Protein AF-A0A257W910-F1 (afdb_monomer)

Solvent-accessible surface area (backbone atoms only — not comparable to full-atom values): 4822 Å² total; per-residue (Å²): 136,59,70,67,59,30,52,51,51,26,53,55,49,56,51,49,69,71,69,44,62,91,91,51,54,72,53,57,46,51,56,73,69,48,54,90,92,53,53,76,51,72,76,48,67,98,57,88,64,62,67,56,42,53,74,29,64,54,51,72,66,41,54,51,52,55,57,54,56,60,54,74,75,75,84,86,125

pLDDT: mean 90.63, std 14.28, range [35.62, 98.25]

Mean predicted aligned error: 4.64 Å

Secondary structure (DSSP, 8-state):
--HHHHHHHHHHHHHHHHHS-TTS-HHHHHHHH--TT--GGGGS-SS--HHHHHHTT--HHHHHHHHHHTSPP----

Sequence (77 aa):
IHKDEIEHVAFGYRWLQRLKPAETSDWDAYCQSLHWPLRPEKSVGDSFHIAPREAAGLSPEFIQRLKDSQTPADVDE

Radius of gyration: 13.04 Å; Cα contacts (8 Å, |Δi|>4): 46; chains: 1; bounding box: 34×29×29 Å

Structure (mmCIF, N/CA/C/O backbone):
data_AF-A0A257W910-F1
#
_entry.id   AF-A0A257W910-F1
#
loop_
_atom_site.group_PDB
_atom_site.id
_atom_site.type_symbol
_atom_site.label_atom_id
_atom_site.label_alt_id
_atom_site.label_comp_id
_atom_site.label_asym_id
_atom_site.label_entity_id
_atom_site.label_seq_id
_atom_site.pdbx_PDB_ins_code
_atom_site.Cartn_x
_atom_site.Cartn_y
_atom_site.Cartn_z
_atom_site.occupancy
_atom_site.B_iso_or_equiv
_atom_site.auth_seq_id
_atom_site.auth_comp_id
_atom_site.auth_asym_id
_atom_site.auth_atom_id
_atom_site.pdbx_PDB_model_num
ATOM 1 N N . ILE A 1 1 ? 9.189 -2.204 -13.809 1.00 77.62 1 ILE A N 1
ATOM 2 C CA . ILE A 1 1 ? 8.438 -3.101 -12.899 1.00 77.62 1 ILE A CA 1
ATOM 3 C C . ILE A 1 1 ? 7.920 -4.271 -13.714 1.00 77.62 1 ILE A C 1
ATOM 5 O O . ILE A 1 1 ? 7.353 -4.034 -14.777 1.00 77.62 1 ILE A O 1
ATOM 9 N N . HIS A 1 2 ? 8.194 -5.497 -13.273 1.00 89.62 2 HIS A N 1
ATOM 10 C CA . HIS A 1 2 ? 7.798 -6.722 -13.968 1.00 89.62 2 HIS A CA 1
ATOM 11 C C . HIS A 1 2 ? 6.363 -7.136 -13.585 1.00 89.62 2 HIS A C 1
ATOM 13 O O . HIS A 1 2 ? 5.801 -6.636 -12.611 1.00 89.62 2 HIS A O 1
ATOM 19 N N . LYS A 1 3 ? 5.719 -7.975 -14.406 1.00 92.00 3 LYS A N 1
ATOM 20 C CA . LYS A 1 3 ? 4.298 -8.341 -14.245 1.00 92.00 3 LYS A CA 1
ATOM 21 C C . LYS A 1 3 ? 4.048 -9.191 -12.992 1.00 92.00 3 LYS A C 1
ATOM 23 O O . LYS A 1 3 ? 3.040 -9.003 -12.321 1.00 92.00 3 LYS A O 1
ATOM 28 N N . ASP A 1 4 ? 4.975 -10.087 -12.688 1.00 94.12 4 ASP A N 1
ATOM 29 C CA . ASP A 1 4 ? 5.020 -10.897 -11.468 1.00 94.12 4 ASP A CA 1
ATOM 30 C C . ASP A 1 4 ? 5.032 -10.037 -10.197 1.00 94.12 4 ASP A C 1
ATOM 32 O O . ASP A 1 4 ? 4.286 -10.323 -9.265 1.00 94.12 4 ASP A O 1
ATOM 36 N N . GLU A 1 5 ? 5.784 -8.936 -10.186 1.00 93.88 5 GLU A N 1
ATOM 37 C CA . GLU A 1 5 ? 5.796 -7.990 -9.062 1.00 93.88 5 GLU A CA 1
ATOM 38 C C . GLU A 1 5 ? 4.429 -7.316 -8.856 1.00 93.88 5 GLU A C 1
ATOM 40 O O . GLU A 1 5 ? 3.960 -7.166 -7.728 1.00 93.88 5 GLU A O 1
ATOM 45 N N . ILE A 1 6 ? 3.737 -6.949 -9.942 1.00 96.69 6 ILE A N 1
ATOM 46 C CA . ILE A 1 6 ? 2.380 -6.377 -9.858 1.00 96.69 6 ILE A CA 1
ATOM 47 C C . ILE A 1 6 ? 1.402 -7.418 -9.296 1.00 96.69 6 ILE A C 1
ATOM 49 O O . ILE A 1 6 ? 0.603 -7.107 -8.411 1.00 96.69 6 ILE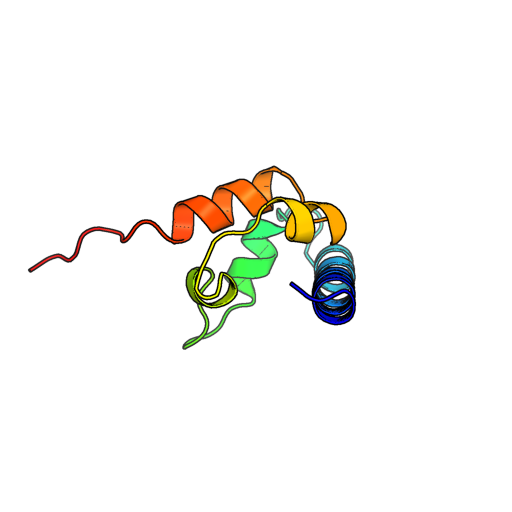 A O 1
ATOM 53 N N . GLU A 1 7 ? 1.473 -8.661 -9.779 1.00 97.56 7 GLU A N 1
ATOM 54 C CA . GLU A 1 7 ? 0.620 -9.761 -9.312 1.00 97.56 7 GLU A CA 1
ATOM 55 C C . GLU A 1 7 ? 0.890 -10.122 -7.844 1.00 97.56 7 GLU A C 1
ATOM 57 O O . GLU A 1 7 ? -0.055 -10.399 -7.097 1.00 97.56 7 GLU A O 1
ATOM 62 N N . HIS A 1 8 ? 2.151 -10.057 -7.405 1.00 96.75 8 HIS A N 1
ATOM 63 C CA . HIS A 1 8 ? 2.546 -10.243 -6.011 1.00 96.75 8 HIS A CA 1
ATOM 64 C C . HIS A 1 8 ? 1.884 -9.197 -5.108 1.00 96.75 8 HIS A C 1
ATOM 66 O O . HIS A 1 8 ? 1.237 -9.543 -4.115 1.00 96.75 8 HIS A O 1
ATOM 72 N N . VAL A 1 9 ? 1.997 -7.914 -5.466 1.00 96.94 9 VAL A N 1
ATOM 73 C CA . VAL A 1 9 ? 1.387 -6.819 -4.698 1.00 96.94 9 VAL A CA 1
ATOM 74 C C . VAL A 1 9 ? -0.135 -6.965 -4.671 1.00 96.94 9 VAL A C 1
ATOM 76 O O . VAL A 1 9 ? -0.740 -6.882 -3.602 1.00 96.94 9 VAL A O 1
ATOM 79 N N . ALA A 1 10 ? -0.759 -7.271 -5.813 1.00 98.12 10 ALA A N 1
ATOM 80 C CA . ALA A 1 10 ? -2.201 -7.498 -5.897 1.00 98.12 10 ALA A CA 1
ATOM 81 C C . ALA A 1 10 ? -2.660 -8.673 -5.015 1.00 98.12 10 ALA A C 1
ATOM 83 O O . ALA A 1 10 ? -3.738 -8.645 -4.418 1.00 98.12 10 ALA A O 1
ATOM 84 N N . PHE A 1 11 ? -1.857 -9.735 -4.914 1.00 98.25 11 PHE A N 1
ATOM 85 C CA . PHE A 1 11 ? -2.135 -10.854 -4.019 1.00 98.25 11 PHE A CA 1
ATOM 86 C C . PHE A 1 11 ? -2.125 -10.429 -2.548 1.00 98.25 11 PHE A C 1
ATOM 88 O O . PHE A 1 11 ? -3.110 -10.684 -1.854 1.00 98.25 11 PHE A O 1
ATOM 95 N N . GLY A 1 12 ? -1.074 -9.743 -2.094 1.00 97.12 12 GLY A N 1
ATOM 96 C CA . GLY A 1 12 ? -0.995 -9.244 -0.719 1.00 97.12 12 GLY A CA 1
ATOM 97 C C . GLY A 1 12 ? -2.126 -8.268 -0.387 1.00 97.12 12 GLY A C 1
ATOM 98 O O . GLY A 1 12 ? -2.792 -8.405 0.640 1.00 97.12 12 GLY A O 1
ATOM 99 N N . TYR A 1 13 ? -2.411 -7.337 -1.298 1.00 98.12 13 TYR A N 1
ATOM 100 C CA . TYR A 1 13 ? -3.440 -6.317 -1.110 1.00 98.12 13 TYR A CA 1
ATOM 101 C C . TYR A 1 13 ? -4.852 -6.910 -0.986 1.00 98.12 13 TYR A C 1
ATOM 103 O O . TYR A 1 13 ? -5.605 -6.526 -0.092 1.00 98.12 13 TYR A O 1
ATOM 111 N N . ARG A 1 14 ? -5.196 -7.926 -1.790 1.00 98.25 14 ARG A N 1
ATOM 112 C CA . ARG A 1 14 ? -6.484 -8.636 -1.657 1.00 98.25 14 ARG A CA 1
ATOM 113 C C . ARG A 1 14 ? -6.668 -9.272 -0.280 1.00 98.25 14 ARG A C 1
ATOM 115 O O . ARG A 1 14 ? -7.770 -9.246 0.266 1.00 98.25 14 ARG A O 1
ATOM 122 N N . TRP A 1 15 ? -5.610 -9.853 0.285 1.00 98.00 15 TRP A N 1
ATOM 123 C CA . TRP A 1 15 ? -5.681 -10.451 1.618 1.00 98.00 15 TRP A CA 1
ATOM 124 C C . TRP A 1 15 ? -5.749 -9.404 2.721 1.00 98.00 15 TRP A C 1
ATOM 126 O O . TRP A 1 15 ? -6.531 -9.582 3.651 1.00 98.00 15 TRP A O 1
ATOM 136 N N . LEU A 1 16 ? -5.028 -8.289 2.583 1.00 97.62 16 LEU A N 1
ATOM 137 C CA . LEU A 1 16 ? -5.174 -7.145 3.480 1.00 97.62 16 LEU A CA 1
ATOM 138 C C . LEU A 1 16 ? -6.638 -6.686 3.537 1.00 97.62 16 LEU A C 1
ATOM 140 O O . LEU A 1 16 ? -7.216 -6.621 4.618 1.00 97.62 16 LEU A O 1
ATOM 144 N N . GLN A 1 17 ? -7.268 -6.462 2.381 1.00 97.12 17 GLN A N 1
ATOM 145 C CA . GLN A 1 17 ? -8.668 -6.031 2.300 1.00 97.12 17 GLN A CA 1
ATOM 146 C C . GLN A 1 17 ? -9.652 -7.032 2.916 1.00 97.12 17 GLN A C 1
ATOM 148 O O . GLN A 1 17 ? -10.690 -6.634 3.440 1.00 97.12 17 GLN A O 1
ATOM 153 N N . ARG A 1 18 ? -9.346 -8.332 2.851 1.00 97.25 18 ARG A N 1
ATOM 154 C CA . ARG A 1 18 ? -10.221 -9.388 3.372 1.00 97.25 18 ARG A CA 1
ATOM 155 C C . ARG A 1 18 ? -10.046 -9.651 4.867 1.00 97.25 18 ARG A C 1
ATOM 157 O O . ARG A 1 18 ? -10.969 -10.177 5.483 1.00 97.25 18 ARG A O 1
ATOM 164 N N . LEU A 1 19 ? -8.877 -9.335 5.419 1.00 96.81 19 LEU A N 1
ATOM 165 C CA . LEU A 1 19 ? -8.526 -9.609 6.814 1.00 96.81 19 LEU A CA 1
ATOM 166 C C . LEU A 1 19 ? -8.583 -8.367 7.708 1.00 96.81 19 LEU A C 1
ATOM 168 O O . LEU A 1 19 ? -8.664 -8.512 8.926 1.00 96.81 19 LEU A O 1
ATOM 172 N N . LYS A 1 20 ? -8.541 -7.160 7.133 1.00 97.44 20 LYS A N 1
ATOM 173 C CA . LYS A 1 20 ? -8.645 -5.920 7.905 1.00 97.44 20 LYS A CA 1
ATOM 174 C C . LYS A 1 20 ? -10.012 -5.793 8.605 1.00 97.44 20 LYS A C 1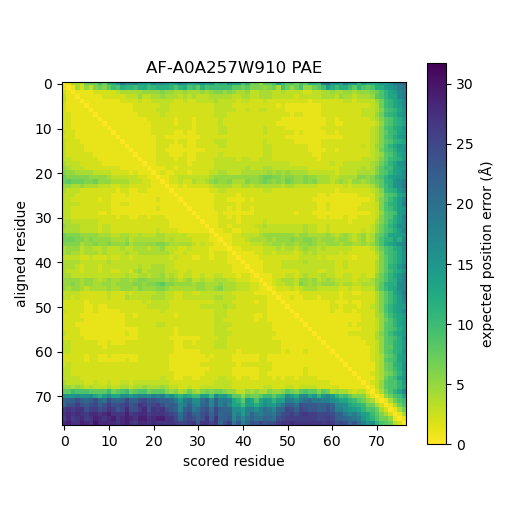
ATOM 176 O O . LYS A 1 20 ? -11.016 -6.295 8.089 1.00 97.44 20 LYS A O 1
ATOM 181 N N . PRO A 1 21 ? -10.094 -5.065 9.733 1.00 96.00 21 PRO A N 1
ATOM 182 C CA . PRO A 1 21 ? -11.376 -4.661 10.299 1.00 96.00 21 PRO A CA 1
ATOM 183 C C . PRO A 1 21 ? -12.173 -3.798 9.310 1.00 96.00 21 PRO A C 1
ATOM 185 O O . PRO A 1 21 ? -11.604 -2.989 8.577 1.00 96.00 21 PRO A O 1
ATOM 188 N N . ALA A 1 22 ? -13.500 -3.945 9.307 1.00 92.44 22 ALA A N 1
ATOM 189 C CA . ALA A 1 22 ? -14.375 -3.267 8.344 1.00 92.44 22 ALA A CA 1
ATOM 190 C C . ALA A 1 22 ? -14.316 -1.730 8.434 1.00 92.44 22 ALA A C 1
ATOM 192 O O . ALA A 1 22 ? -14.478 -1.052 7.423 1.00 92.44 22 ALA A O 1
ATOM 193 N N . GLU A 1 23 ? -14.058 -1.189 9.627 1.00 94.81 23 GLU A N 1
ATOM 194 C CA . GLU A 1 23 ? -13.996 0.257 9.880 1.00 94.81 23 GLU A CA 1
ATOM 195 C C . GLU A 1 23 ? -12.608 0.863 9.630 1.00 94.81 23 GLU A C 1
ATOM 197 O O . GLU A 1 23 ? -12.417 2.067 9.775 1.00 94.81 23 GLU A O 1
ATOM 202 N N . THR A 1 24 ? -11.620 0.048 9.254 1.00 95.81 24 THR A N 1
ATOM 203 C CA . THR A 1 24 ? -10.247 0.507 9.022 1.00 95.81 24 THR A CA 1
ATOM 204 C C . THR A 1 24 ? -10.000 0.720 7.531 1.00 95.81 24 THR A C 1
ATOM 206 O O . THR A 1 24 ? -10.393 -0.099 6.692 1.00 95.81 24 THR A O 1
ATOM 209 N N . SER A 1 25 ? -9.334 1.821 7.176 1.00 97.19 25 SER A N 1
ATOM 210 C CA . SER A 1 25 ? -8.876 2.055 5.803 1.00 97.19 25 SER A CA 1
ATOM 211 C C . SER A 1 25 ? -7.829 1.009 5.394 1.00 97.19 25 SER A C 1
ATOM 213 O O . SER A 1 25 ? -7.218 0.349 6.238 1.00 97.19 25 SER A O 1
ATOM 215 N N . ASP A 1 26 ? -7.614 0.826 4.090 1.00 97.88 26 ASP A N 1
ATOM 216 C CA . ASP A 1 26 ? -6.571 -0.097 3.622 1.00 97.88 26 ASP A CA 1
ATOM 217 C C . ASP A 1 26 ? -5.178 0.388 4.054 1.00 97.88 26 ASP A C 1
ATOM 219 O O . ASP A 1 26 ? -4.338 -0.417 4.453 1.00 97.88 26 ASP A O 1
ATOM 223 N N . TRP A 1 27 ? -4.954 1.705 4.029 1.00 97.69 27 TRP A N 1
ATOM 224 C CA . TRP A 1 27 ? -3.710 2.326 4.473 1.00 97.69 27 TRP A CA 1
ATOM 225 C C . TRP A 1 27 ? -3.438 2.105 5.964 1.00 97.69 27 TRP A C 1
ATOM 227 O O . TRP A 1 27 ? -2.341 1.684 6.337 1.00 97.69 27 TRP A O 1
ATOM 237 N N . ASP A 1 28 ? -4.429 2.353 6.823 1.00 97.50 28 ASP A N 1
ATOM 238 C CA . ASP A 1 28 ? -4.247 2.220 8.269 1.00 97.50 28 ASP A CA 1
ATOM 239 C C . ASP A 1 28 ? -4.043 0.753 8.658 1.00 97.50 28 ASP A C 1
ATOM 241 O O . ASP A 1 28 ? -3.175 0.453 9.476 1.00 97.50 28 ASP A O 1
ATOM 245 N N . ALA A 1 29 ? -4.776 -0.172 8.026 1.00 97.69 29 ALA A N 1
ATOM 246 C CA . ALA A 1 29 ? -4.591 -1.605 8.235 1.00 97.69 29 ALA A CA 1
ATOM 247 C C . ALA A 1 29 ? -3.186 -2.062 7.808 1.00 97.69 29 ALA A C 1
ATOM 249 O O . ALA A 1 29 ? -2.542 -2.838 8.516 1.00 97.69 29 ALA A O 1
ATOM 250 N N . TYR A 1 30 ? -2.684 -1.549 6.679 1.00 97.31 30 TYR A N 1
ATOM 251 C CA . TYR A 1 30 ? -1.312 -1.791 6.244 1.00 97.31 30 TYR A CA 1
ATOM 252 C C . TYR A 1 30 ? -0.308 -1.278 7.278 1.00 97.31 30 TYR A C 1
ATOM 254 O O . TYR A 1 30 ? 0.504 -2.065 7.760 1.00 97.31 30 TYR A O 1
ATOM 262 N N . CYS A 1 31 ? -0.404 -0.011 7.691 1.00 96.25 31 CYS A N 1
ATOM 263 C CA . CYS A 1 31 ? 0.524 0.586 8.653 1.00 96.25 31 CYS A CA 1
ATOM 26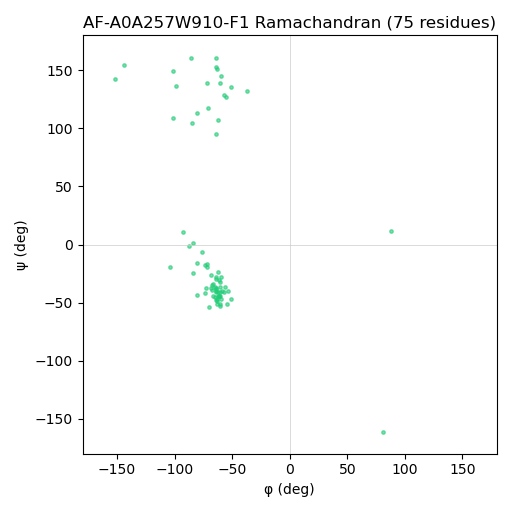4 C C . CYS A 1 31 ? 0.520 -0.136 10.007 1.00 96.25 31 CYS A C 1
ATOM 266 O O . CYS A 1 31 ? 1.586 -0.384 10.561 1.00 96.25 31 CYS A O 1
ATOM 268 N N . GLN A 1 32 ? -0.651 -0.531 10.514 1.00 95.25 32 GLN A N 1
ATOM 269 C CA . GLN A 1 32 ? -0.777 -1.292 11.764 1.00 95.25 32 GLN A CA 1
ATOM 270 C C . GLN A 1 32 ? -0.132 -2.684 11.683 1.00 95.25 32 GLN A C 1
ATOM 272 O O . GLN A 1 32 ? 0.301 -3.218 12.700 1.00 95.25 32 GLN A O 1
ATOM 277 N N . SER A 1 33 ? -0.057 -3.279 10.487 1.00 94.06 33 SER A N 1
ATOM 278 C CA . SER A 1 33 ? 0.585 -4.584 10.280 1.00 94.06 33 SER A CA 1
ATOM 279 C C . SER A 1 33 ? 2.115 -4.510 10.183 1.00 94.06 33 SER A C 1
ATOM 281 O O . SER A 1 33 ? 2.797 -5.535 10.307 1.00 94.06 33 SER A O 1
ATOM 283 N N . LEU A 1 34 ? 2.673 -3.313 9.969 1.00 94.25 34 LEU A N 1
ATOM 284 C CA . LEU A 1 34 ? 4.112 -3.107 9.882 1.00 94.25 34 LEU A CA 1
ATOM 285 C C . LEU A 1 34 ? 4.717 -3.039 11.281 1.00 94.25 34 LEU A C 1
ATOM 287 O O . LEU A 1 34 ? 4.506 -2.099 12.041 1.00 94.25 34 LEU A O 1
ATOM 291 N N . HIS A 1 35 ? 5.527 -4.040 11.594 1.00 92.31 35 HIS A N 1
ATOM 292 C CA . HIS A 1 35 ? 6.318 -4.075 12.813 1.00 92.31 35 HIS A CA 1
ATOM 293 C C . HIS A 1 35 ? 7.757 -3.686 12.486 1.00 92.31 35 HIS A C 1
ATOM 295 O O . HIS A 1 35 ? 8.250 -3.958 11.388 1.00 92.31 35 HIS A O 1
ATOM 301 N N . TRP A 1 36 ? 8.450 -3.072 13.445 1.00 89.00 36 TRP A N 1
ATOM 302 C CA . TRP A 1 36 ? 9.855 -2.709 13.279 1.00 89.00 36 TRP A CA 1
ATOM 303 C C . TRP A 1 36 ? 10.684 -3.922 12.804 1.00 89.00 36 TRP A C 1
ATOM 305 O O . TRP A 1 36 ? 10.508 -5.015 13.348 1.00 89.00 36 TRP A O 1
ATOM 315 N N . PRO A 1 37 ? 11.586 -3.765 11.812 1.00 90.12 37 PRO A N 1
ATOM 316 C CA . PRO A 1 37 ? 12.052 -2.517 11.190 1.00 90.12 37 PRO A CA 1
ATOM 317 C C . PRO A 1 37 ? 11.279 -2.084 9.928 1.00 90.12 37 PRO A C 1
ATOM 319 O O . PRO A 1 37 ? 11.739 -1.191 9.212 1.00 90.12 37 PRO A O 1
ATOM 322 N N . LEU A 1 38 ? 10.141 -2.710 9.619 1.00 91.88 38 LEU A N 1
ATOM 323 C CA . LEU A 1 38 ? 9.355 -2.393 8.427 1.00 91.88 38 LEU A CA 1
ATOM 324 C C . LEU A 1 38 ? 8.663 -1.034 8.577 1.00 91.88 38 LEU A C 1
ATOM 326 O O . LEU A 1 38 ? 8.145 -0.704 9.643 1.00 91.88 38 LEU A O 1
ATOM 330 N N . ARG A 1 39 ? 8.658 -0.250 7.496 1.00 92.00 39 ARG A N 1
ATOM 331 C CA . ARG A 1 39 ? 7.961 1.040 7.398 1.00 92.00 39 ARG A CA 1
ATOM 332 C C . ARG A 1 39 ? 7.399 1.237 5.986 1.00 92.00 39 ARG A C 1
ATOM 334 O O . ARG A 1 39 ? 7.975 0.658 5.057 1.00 92.00 39 ARG A O 1
ATOM 341 N N . PRO A 1 40 ? 6.336 2.040 5.796 1.00 94.56 40 PRO A N 1
ATOM 342 C CA . PRO A 1 40 ? 5.731 2.250 4.482 1.00 94.56 40 PRO A CA 1
ATOM 343 C C . PRO A 1 40 ? 6.734 2.700 3.416 1.00 94.56 40 PRO A C 1
ATOM 345 O O . PRO A 1 40 ? 6.732 2.170 2.307 1.00 94.56 40 PRO A O 1
ATOM 348 N N . GLU A 1 41 ? 7.673 3.579 3.771 1.00 92.50 41 GLU A N 1
ATOM 349 C CA . GLU A 1 41 ? 8.689 4.123 2.853 1.00 92.50 41 GLU A CA 1
ATOM 350 C C . GLU A 1 41 ? 9.572 3.032 2.240 1.00 92.50 41 GLU A C 1
ATOM 352 O O . GLU A 1 41 ? 10.060 3.168 1.120 1.00 92.50 41 GLU A O 1
ATOM 357 N N . LYS A 1 42 ? 9.761 1.911 2.948 1.00 91.12 42 LYS A N 1
ATOM 358 C CA . LYS A 1 42 ? 10.548 0.774 2.451 1.00 91.12 42 LYS A CA 1
ATOM 359 C C . LYS A 1 42 ? 9.843 -0.004 1.337 1.00 91.12 42 LYS A C 1
ATOM 361 O O . LYS A 1 42 ? 10.514 -0.728 0.613 1.00 91.12 42 LYS A O 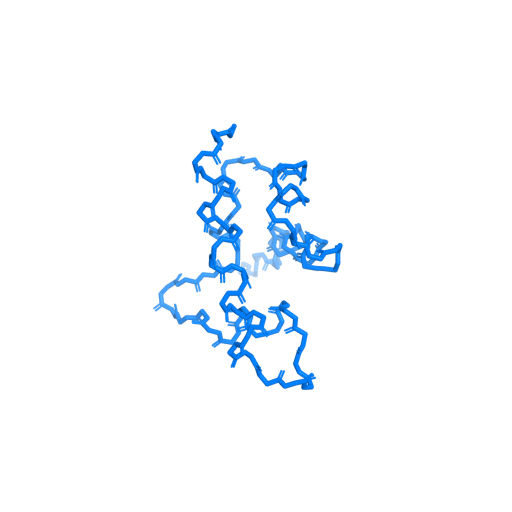1
ATOM 366 N N . SER A 1 43 ? 8.530 0.157 1.163 1.00 91.75 43 SER A N 1
ATOM 367 C CA . SER A 1 43 ? 7.758 -0.496 0.090 1.00 91.75 43 SER A CA 1
ATOM 368 C C . SER A 1 43 ? 7.798 0.251 -1.251 1.00 91.75 43 SER A C 1
ATOM 370 O O . SER A 1 43 ? 7.170 -0.154 -2.231 1.00 91.75 43 SER A O 1
ATOM 372 N N . VAL A 1 44 ? 8.521 1.370 -1.313 1.00 91.56 44 VAL A N 1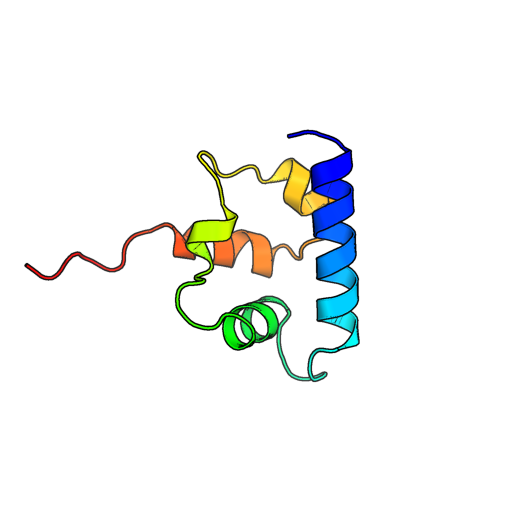
ATOM 373 C CA . VAL A 1 44 ? 8.554 2.236 -2.493 1.00 91.56 44 VAL A CA 1
ATOM 374 C C . VAL A 1 44 ? 9.500 1.710 -3.566 1.00 91.56 44 VAL A C 1
ATOM 376 O O . VAL A 1 44 ? 9.120 1.702 -4.742 1.00 91.56 44 VAL A O 1
ATOM 379 N N . GLY A 1 45 ? 10.688 1.264 -3.149 1.00 87.12 45 GLY A N 1
ATOM 380 C CA . GLY A 1 45 ? 11.842 1.031 -4.021 1.00 87.12 45 GLY A CA 1
ATOM 381 C C . GLY A 1 45 ? 12.606 2.325 -4.328 1.00 87.12 45 GLY A C 1
ATOM 382 O O . GLY A 1 45 ? 12.442 3.327 -3.637 1.00 87.12 45 GLY A O 1
ATOM 383 N N . ASP A 1 46 ? 13.418 2.315 -5.386 1.00 87.62 46 ASP A N 1
ATOM 384 C CA . ASP A 1 46 ? 14.243 3.468 -5.793 1.00 87.62 46 ASP A CA 1
ATOM 385 C C . ASP A 1 46 ? 13.436 4.611 -6.433 1.00 87.62 46 ASP A C 1
ATOM 387 O O . ASP A 1 46 ? 13.925 5.726 -6.604 1.00 87.62 46 ASP A O 1
ATOM 391 N N . SER A 1 47 ? 12.208 4.337 -6.875 1.00 90.75 47 SER A N 1
ATOM 392 C CA . SER A 1 47 ? 11.361 5.303 -7.575 1.00 90.75 47 SER A CA 1
ATOM 393 C C . SER A 1 47 ? 9.884 5.012 -7.349 1.00 90.75 47 SER A C 1
ATOM 395 O O . SER A 1 47 ? 9.438 3.861 -7.342 1.00 90.75 47 SER A O 1
ATOM 397 N N . PHE A 1 48 ? 9.088 6.072 -7.219 1.00 94.00 48 PHE A N 1
ATOM 398 C CA . PHE A 1 48 ? 7.653 5.934 -7.014 1.00 94.00 48 PHE A CA 1
ATOM 399 C C . PHE A 1 48 ? 6.899 5.768 -8.341 1.00 94.00 48 PHE A C 1
ATOM 401 O O . PHE A 1 48 ? 6.681 6.719 -9.089 1.00 94.00 48 PHE A O 1
ATOM 408 N N . HIS A 1 49 ? 6.465 4.540 -8.626 1.00 94.12 49 HIS A N 1
ATOM 409 C CA . HIS A 1 49 ? 5.713 4.191 -9.834 1.00 94.12 49 HIS A CA 1
ATOM 410 C C . HIS A 1 49 ? 4.207 4.057 -9.556 1.00 94.12 49 HIS A C 1
ATOM 412 O O . HIS A 1 49 ? 3.778 3.075 -8.950 1.00 94.12 49 HIS A O 1
ATOM 418 N N . ILE A 1 50 ? 3.400 5.008 -10.033 1.00 95.94 50 ILE A N 1
ATOM 419 C CA . ILE A 1 50 ? 1.939 5.018 -9.825 1.00 95.94 50 ILE A CA 1
ATOM 420 C C . ILE A 1 50 ? 1.248 3.901 -10.624 1.00 95.94 50 ILE A C 1
ATOM 422 O O . ILE A 1 50 ? 0.579 3.057 -10.035 1.00 95.94 50 ILE A O 1
ATOM 426 N N . ALA A 1 51 ? 1.487 3.826 -11.937 1.00 96.94 51 ALA A N 1
ATOM 427 C CA . ALA A 1 51 ? 0.807 2.885 -12.835 1.00 96.94 51 ALA A CA 1
ATOM 428 C C . ALA A 1 51 ? 0.817 1.403 -12.376 1.00 96.94 51 ALA A C 1
ATOM 430 O O . ALA A 1 51 ? -0.237 0.773 -12.385 1.00 96.94 51 ALA A O 1
ATOM 431 N N . PRO A 1 52 ? 1.944 0.805 -11.935 1.00 96.62 52 PRO A N 1
ATOM 432 C CA . PRO A 1 52 ? 1.929 -0.573 -11.436 1.00 96.62 52 PRO A CA 1
ATOM 433 C C . PRO A 1 52 ? 1.168 -0.747 -10.111 1.00 96.62 52 PRO A C 1
ATOM 435 O O . PRO A 1 52 ? 0.652 -1.831 -9.859 1.00 96.62 52 PRO A O 1
ATOM 438 N N . ARG A 1 53 ? 1.056 0.297 -9.278 1.00 97.25 53 ARG A N 1
ATOM 439 C CA . ARG A 1 53 ? 0.258 0.267 -8.039 1.00 97.25 53 ARG A CA 1
ATOM 440 C C . ARG A 1 53 ? -1.238 0.304 -8.351 1.00 97.25 53 ARG A C 1
ATOM 442 O O . ARG A 1 53 ? -1.993 -0.480 -7.784 1.00 97.25 53 ARG A O 1
ATOM 449 N N . GLU A 1 54 ? -1.641 1.136 -9.311 1.00 98.19 54 GLU A N 1
ATOM 450 C CA . GLU A 1 54 ? -3.010 1.148 -9.849 1.00 98.19 54 GLU A CA 1
ATOM 451 C C . GLU A 1 54 ? -3.360 -0.201 -10.492 1.00 98.19 54 GLU A C 1
ATOM 453 O O . GLU A 1 54 ? -4.419 -0.761 -10.222 1.00 98.19 54 GLU A O 1
ATOM 458 N N . ALA A 1 55 ? -2.443 -0.777 -11.279 1.00 97.94 55 ALA A N 1
ATOM 459 C CA . ALA A 1 55 ? -2.625 -2.092 -11.894 1.00 97.94 55 ALA A CA 1
ATOM 46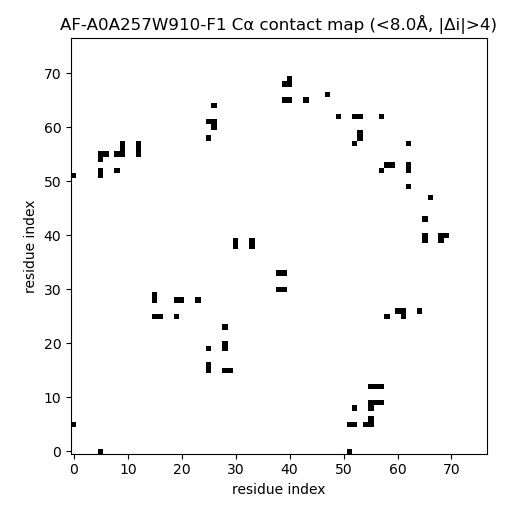0 C C . ALA A 1 55 ? -2.725 -3.234 -10.864 1.00 97.94 55 ALA A C 1
ATOM 462 O O . ALA A 1 55 ? -3.416 -4.221 -11.112 1.00 97.94 55 ALA A O 1
ATOM 463 N N . ALA A 1 56 ? -2.072 -3.097 -9.706 1.00 97.94 56 ALA A N 1
ATOM 464 C CA . ALA A 1 56 ? -2.214 -4.021 -8.581 1.00 97.94 56 ALA A CA 1
ATOM 465 C C . ALA A 1 56 ? -3.529 -3.830 -7.795 1.00 97.94 56 ALA A C 1
ATOM 467 O O . ALA A 1 56 ? -3.843 -4.633 -6.915 1.00 97.94 56 ALA A O 1
ATOM 468 N N . GLY A 1 57 ? -4.307 -2.794 -8.119 1.00 98.12 57 GLY A N 1
ATOM 469 C CA . GLY A 1 57 ? -5.610 -2.512 -7.526 1.00 98.12 57 GLY A CA 1
ATOM 470 C C . GLY A 1 57 ? -5.568 -1.667 -6.255 1.00 98.12 57 GLY A C 1
ATOM 471 O O . GLY A 1 57 ? -6.598 -1.570 -5.592 1.00 98.12 57 GLY A O 1
ATOM 472 N N . LEU A 1 58 ? -4.425 -1.062 -5.905 1.00 98.19 58 LEU A N 1
ATOM 473 C CA . LEU A 1 58 ? -4.331 -0.191 -4.729 1.00 98.19 58 LEU A CA 1
ATOM 474 C C . LEU A 1 58 ? -5.289 0.997 -4.866 1.00 98.19 58 LEU A C 1
ATOM 476 O O . LEU A 1 58 ? -5.400 1.599 -5.937 1.00 98.19 58 LEU A O 1
ATOM 480 N N . SER A 1 59 ? -5.955 1.357 -3.767 1.00 97.69 59 SER A N 1
ATOM 481 C CA . SER A 1 59 ? -6.847 2.515 -3.752 1.00 97.69 59 SER A CA 1
ATOM 482 C C . SER A 1 59 ? -6.073 3.820 -4.022 1.00 97.69 59 SER A C 1
ATOM 484 O O . SER A 1 59 ? -4.901 3.938 -3.644 1.00 97.69 59 SER A O 1
ATOM 486 N N . PRO A 1 60 ? -6.712 4.844 -4.622 1.00 97.69 60 PRO A N 1
ATOM 487 C CA . PRO A 1 60 ? -6.075 6.148 -4.820 1.00 97.69 60 PRO A CA 1
ATOM 488 C C . PRO A 1 60 ? -5.573 6.777 -3.513 1.00 97.69 60 PRO A C 1
ATOM 490 O O . PRO A 1 60 ? -4.509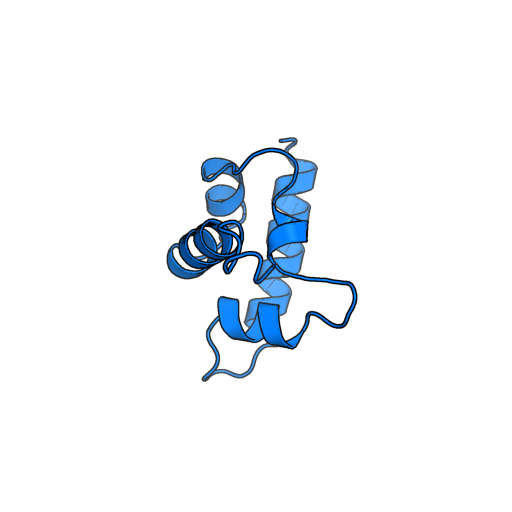 7.389 -3.487 1.00 97.69 60 PRO A O 1
ATOM 493 N N . GLU A 1 61 ? -6.318 6.582 -2.421 1.00 97.25 61 GLU A N 1
ATOM 494 C CA . GLU A 1 61 ? -5.940 7.036 -1.080 1.00 97.25 61 GLU A CA 1
ATOM 495 C C . GLU A 1 61 ? -4.658 6.348 -0.599 1.00 97.25 61 GLU A C 1
ATOM 497 O O . GLU A 1 61 ? -3.720 7.034 -0.200 1.00 97.25 61 GLU A O 1
ATOM 502 N N . PHE A 1 62 ? -4.556 5.025 -0.750 1.00 97.94 62 PHE A N 1
ATOM 503 C CA . PHE A 1 62 ? -3.353 4.275 -0.393 1.00 97.94 62 PHE A CA 1
ATOM 504 C C . PHE A 1 62 ? -2.132 4.762 -1.181 1.00 97.94 62 PHE A C 1
ATOM 506 O O . PHE A 1 62 ? -1.065 4.988 -0.610 1.00 97.94 62 PHE A O 1
ATOM 513 N N . ILE A 1 63 ? -2.274 4.934 -2.500 1.00 97.75 63 ILE A N 1
ATOM 514 C CA . ILE A 1 63 ? -1.182 5.395 -3.369 1.00 97.75 63 ILE A CA 1
ATOM 515 C C . ILE A 1 63 ? -0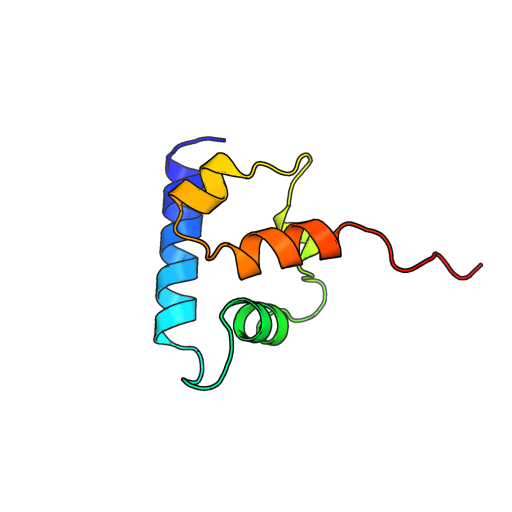.720 6.790 -2.942 1.00 97.75 63 ILE A C 1
ATOM 517 O O . ILE A 1 63 ? 0.483 7.026 -2.841 1.00 97.75 63 ILE A O 1
ATOM 521 N N . GLN A 1 64 ? -1.653 7.701 -2.660 1.00 97.12 64 GLN A N 1
ATOM 522 C CA . GLN A 1 64 ? -1.320 9.053 -2.223 1.00 97.12 64 GLN A CA 1
ATOM 523 C C . GLN A 1 64 ? -0.593 9.045 -0.873 1.00 97.12 64 GLN A C 1
ATOM 525 O O . GLN A 1 64 ? 0.478 9.632 -0.751 1.00 97.12 64 GLN A O 1
ATOM 530 N N . ARG A 1 65 ? -1.103 8.306 0.115 1.00 97.31 65 ARG A N 1
ATOM 531 C CA . ARG A 1 65 ? -0.495 8.220 1.452 1.00 97.31 65 ARG A CA 1
ATOM 532 C C . ARG A 1 65 ? 0.898 7.587 1.417 1.00 97.31 65 ARG A C 1
ATOM 534 O O . ARG A 1 65 ? 1.803 8.070 2.092 1.00 97.31 65 ARG A O 1
ATOM 541 N N . LEU A 1 66 ? 1.103 6.573 0.572 1.00 96.19 66 LEU A N 1
ATOM 542 C CA . LEU A 1 66 ? 2.418 5.963 0.356 1.00 96.19 66 LEU A CA 1
ATOM 543 C C . LEU A 1 66 ? 3.410 6.914 -0.327 1.00 96.19 66 LEU A C 1
ATOM 545 O O . LEU A 1 66 ? 4.617 6.847 -0.096 1.00 96.19 66 LEU A O 1
ATOM 549 N N . LYS A 1 67 ? 2.917 7.781 -1.213 1.00 95.25 67 LYS A N 1
ATOM 550 C CA . LYS A 1 67 ? 3.740 8.828 -1.815 1.00 95.25 67 LYS A CA 1
ATOM 551 C C . LYS A 1 67 ? 4.170 9.840 -0.754 1.00 95.25 67 LYS A C 1
ATOM 553 O O . LYS A 1 67 ? 5.343 10.195 -0.707 1.00 95.25 67 LYS A O 1
ATOM 558 N N . ASP 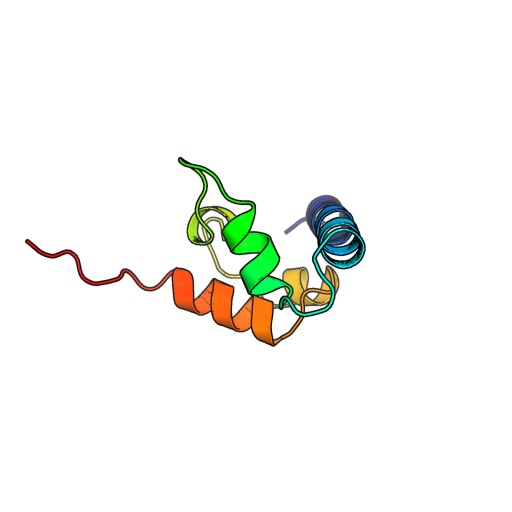A 1 68 ? 3.240 10.255 0.101 1.00 94.38 68 ASP A N 1
ATOM 559 C CA . ASP A 1 68 ? 3.487 11.257 1.139 1.00 94.38 68 ASP A CA 1
ATOM 560 C C . ASP A 1 68 ? 4.445 10.745 2.219 1.00 94.38 68 ASP A C 1
ATOM 562 O O . ASP A 1 68 ? 5.287 11.509 2.687 1.00 94.38 68 ASP A O 1
ATOM 566 N N . SER A 1 69 ? 4.393 9.448 2.550 1.00 91.00 69 SER A N 1
ATOM 567 C CA . SER A 1 69 ? 5.263 8.848 3.570 1.00 91.00 69 SER A CA 1
ATOM 568 C C . SER A 1 69 ? 6.755 8.921 3.219 1.00 91.00 69 SER A C 1
ATOM 570 O O . SER A 1 69 ? 7.595 8.900 4.110 1.00 91.00 69 SER A O 1
ATOM 572 N N . GLN A 1 70 ? 7.104 9.042 1.933 1.00 81.81 70 GLN A N 1
ATOM 573 C CA . GLN A 1 70 ? 8.496 9.211 1.494 1.00 81.81 70 GLN A CA 1
ATOM 574 C C . GLN A 1 70 ? 9.088 10.576 1.806 1.00 81.81 70 GLN A C 1
ATOM 576 O O . GLN A 1 70 ? 10.310 10.722 1.757 1.00 81.81 70 GLN A O 1
ATOM 581 N N . THR A 1 71 ? 8.251 11.579 2.063 1.00 66.44 71 THR A N 1
ATOM 582 C CA . THR A 1 71 ? 8.747 12.885 2.483 1.00 66.44 71 THR A CA 1
ATOM 583 C C . THR A 1 71 ? 9.273 12.713 3.903 1.00 66.44 71 THR A C 1
ATOM 585 O O . THR A 1 71 ? 8.488 12.333 4.774 1.00 66.44 71 THR A O 1
ATOM 588 N N . PRO A 1 72 ? 10.575 12.927 4.163 1.00 55.19 72 PRO A N 1
ATOM 589 C CA . PRO A 1 72 ? 11.090 12.831 5.517 1.00 55.19 72 PRO A CA 1
ATOM 590 C C . PRO A 1 72 ? 10.286 13.783 6.405 1.00 55.19 72 PRO A C 1
ATOM 592 O O . PRO A 1 72 ? 10.168 14.964 6.080 1.00 55.19 72 PRO A O 1
ATOM 595 N N . ALA A 1 73 ? 9.734 13.279 7.511 1.00 50.44 73 ALA A N 1
ATOM 596 C CA . ALA A 1 73 ? 9.536 14.144 8.664 1.00 50.44 73 ALA A CA 1
ATOM 597 C C . ALA A 1 73 ? 10.925 14.695 8.999 1.00 50.44 73 ALA A C 1
ATOM 599 O O . ALA A 1 73 ? 11.881 13.914 9.015 1.00 50.44 73 ALA A O 1
ATOM 600 N N . ASP A 1 74 ? 11.027 16.014 9.125 1.00 40.84 74 ASP A N 1
ATOM 601 C CA . ASP A 1 74 ? 12.276 16.744 9.294 1.00 40.84 74 ASP A CA 1
ATOM 602 C C . ASP A 1 74 ? 13.281 15.985 10.171 1.00 40.84 74 ASP A C 1
ATOM 604 O O . ASP A 1 74 ? 12.957 15.444 11.231 1.00 40.84 74 ASP A O 1
ATOM 608 N N . VAL A 1 75 ? 14.516 15.913 9.679 1.00 46.41 75 VAL A N 1
ATOM 609 C CA . VAL A 1 75 ? 15.664 15.528 10.490 1.00 46.41 75 VAL A CA 1
ATOM 610 C C . VAL A 1 75 ? 15.829 16.602 11.564 1.00 46.41 75 VAL A C 1
ATOM 612 O O . VAL A 1 75 ? 16.409 17.651 11.304 1.00 46.41 75 VAL A O 1
ATOM 615 N N . ASP A 1 76 ? 15.269 16.366 12.749 1.00 41.09 76 ASP A N 1
ATOM 616 C CA . ASP A 1 76 ? 15.650 17.114 13.946 1.00 41.09 76 ASP A CA 1
ATOM 617 C C . ASP A 1 76 ? 17.138 16.816 14.216 1.00 41.09 76 ASP A C 1
ATOM 619 O O . ASP A 1 76 ? 17.506 15.693 14.581 1.00 41.09 76 ASP A O 1
ATOM 623 N N . GLU A 1 77 ? 17.981 17.814 13.942 1.00 35.62 77 GLU A N 1
ATOM 624 C CA . GLU A 1 77 ? 19.402 17.901 14.314 1.00 35.62 77 GLU A CA 1
ATOM 625 C C . GLU A 1 77 ? 19.557 18.451 15.741 1.00 35.62 77 GLU A C 1
ATOM 627 O O . GLU A 1 77 ? 18.836 19.414 16.098 1.00 35.62 77 GLU A O 1
#

Foldseek 3Di:
DDPVVLQVLLVVLVVLVVPDDPPDDSQRSVQVPDDPPDDLQVVCPPHRDDVSCVSSVHDPVNSVVSVVRVPDPDDPD